Protein AF-A0A920NCV5-F1 (afdb_monomer_lite)

Foldseek 3Di:
DVPDAEAEDEDDFDDLVVLLVVCVPVVHFYKYFYDDPVGVRGFFMDGRVLSPCDDDPVSNVVSSVVSRDNHGGDDPPD

Radius of gyration: 13.31 Å; chains: 1; bounding box: 38×26×30 Å

pLDDT: mean 92.43, std 9.74, range [40.53, 98.25]

Structure (mmCIF, N/CA/C/O backbone):
data_AF-A0A920NCV5-F1
#
_entry.id   AF-A0A920NCV5-F1
#
loop_
_atom_site.group_PDB
_atom_site.id
_atom_site.type_symbol
_atom_site.label_atom_id
_atom_site.label_alt_id
_atom_site.label_comp_id
_atom_site.label_asym_id
_atom_site.label_entity_id
_atom_site.label_seq_id
_atom_site.pdbx_PDB_ins_code
_atom_site.Cartn_x
_atom_site.Cartn_y
_atom_site.Cartn_z
_atom_site.occupancy
_atom_site.B_iso_or_equiv
_atom_site.auth_seq_id
_atom_site.auth_comp_id
_atom_site.auth_asym_id
_atom_site.auth_atom_id
_atom_site.pdbx_PDB_model_num
ATOM 1 N N . MET A 1 1 ? -15.726 -11.889 -10.109 1.00 63.16 1 MET A N 1
ATOM 2 C CA . MET A 1 1 ? -14.418 -11.487 -9.531 1.00 63.16 1 MET A CA 1
ATOM 3 C C . MET A 1 1 ? -13.825 -12.572 -8.620 1.00 63.16 1 MET A C 1
ATOM 5 O O . MET A 1 1 ? -13.170 -12.256 -7.633 1.00 63.16 1 MET A O 1
ATOM 9 N N . SER A 1 2 ? -14.025 -13.856 -8.933 1.00 79.06 2 SER A N 1
ATOM 10 C CA . SER A 1 2 ? -13.583 -14.971 -8.081 1.00 79.06 2 SER A CA 1
ATOM 11 C C . SER A 1 2 ? -12.098 -15.320 -8.228 1.00 79.06 2 SER A C 1
ATOM 13 O O . SER A 1 2 ? -11.546 -15.912 -7.314 1.00 79.06 2 SER A O 1
ATOM 15 N N . SER A 1 3 ? -11.447 -14.927 -9.328 1.00 91.31 3 SER A N 1
ATOM 16 C CA . SER A 1 3 ? -10.035 -15.233 -9.614 1.00 91.31 3 SER A CA 1
ATOM 17 C C . SER A 1 3 ? -9.047 -14.110 -9.276 1.00 91.31 3 SER A C 1
ATOM 19 O O . SER A 1 3 ? -7.843 -14.309 -9.382 1.00 91.31 3 SER A O 1
ATOM 21 N N . LEU A 1 4 ? -9.527 -12.915 -8.912 1.00 92.19 4 LEU A N 1
ATOM 22 C CA . LEU A 1 4 ? -8.650 -11.795 -8.565 1.00 92.19 4 LEU A CA 1
ATOM 23 C C . LEU A 1 4 ? -8.237 -11.898 -7.093 1.00 92.19 4 LEU A C 1
ATOM 25 O O . LEU A 1 4 ? -9.089 -11.801 -6.202 1.00 92.19 4 LEU A O 1
ATOM 29 N N . GLU A 1 5 ? -6.939 -12.063 -6.850 1.00 93.62 5 GLU A N 1
ATOM 30 C CA . GLU A 1 5 ? -6.379 -12.242 -5.504 1.00 93.62 5 GLU A CA 1
ATOM 31 C C . GLU A 1 5 ? -5.759 -10.963 -4.939 1.00 93.62 5 GLU A C 1
ATOM 33 O O . GLU A 1 5 ? -5.926 -10.677 -3.758 1.00 93.62 5 GLU A O 1
ATOM 38 N N . VAL A 1 6 ? -5.088 -10.167 -5.776 1.00 95.12 6 VAL A N 1
ATOM 39 C CA . VAL A 1 6 ? -4.319 -8.991 -5.353 1.00 95.12 6 VAL A CA 1
ATOM 40 C C . VAL A 1 6 ? -4.332 -7.906 -6.425 1.00 95.12 6 VAL A C 1
ATOM 42 O O . VAL A 1 6 ? -4.387 -8.203 -7.619 1.00 95.12 6 VAL A O 1
ATOM 45 N N . ILE A 1 7 ? -4.267 -6.643 -6.002 1.00 96.56 7 ILE A N 1
ATOM 46 C CA . ILE A 1 7 ? -4.113 -5.487 -6.889 1.00 96.56 7 ILE A CA 1
ATOM 47 C C . ILE A 1 7 ? -2.813 -4.764 -6.537 1.00 96.56 7 ILE A C 1
ATOM 49 O O . ILE A 1 7 ? -2.617 -4.339 -5.401 1.00 96.56 7 ILE A O 1
ATOM 53 N N . THR A 1 8 ? -1.936 -4.579 -7.520 1.00 95.56 8 THR A N 1
ATOM 54 C CA . THR A 1 8 ? -0.712 -3.780 -7.367 1.00 95.56 8 THR A CA 1
ATOM 55 C C . THR A 1 8 ? -0.817 -2.522 -8.219 1.00 95.56 8 THR A C 1
ATOM 57 O O . THR A 1 8 ? -1.178 -2.598 -9.391 1.00 95.56 8 THR A O 1
ATOM 60 N N . TYR A 1 9 ? -0.496 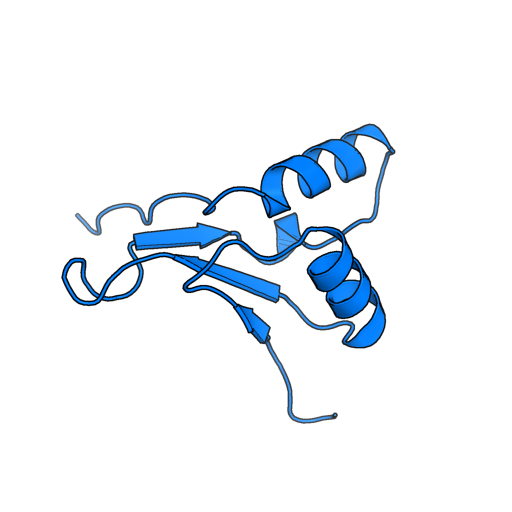-1.365 -7.644 1.00 95.81 9 TYR 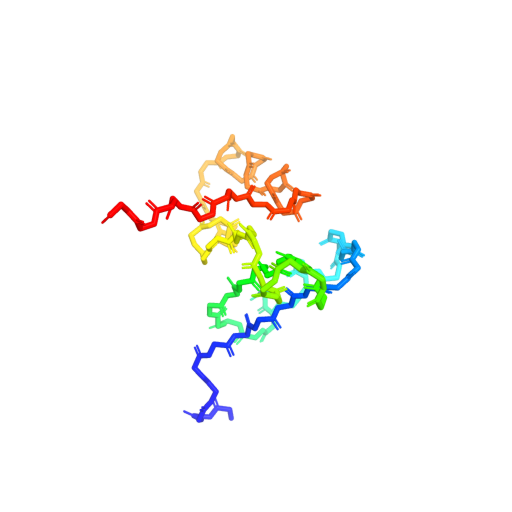A N 1
ATOM 61 C CA . TYR A 1 9 ? -0.443 -0.078 -8.340 1.00 95.81 9 TYR A CA 1
ATOM 62 C C . TYR A 1 9 ? 0.910 0.608 -8.116 1.00 95.81 9 TYR A C 1
ATOM 64 O O . TYR A 1 9 ? 1.631 0.292 -7.172 1.00 95.81 9 TYR A O 1
ATOM 72 N N . GLY A 1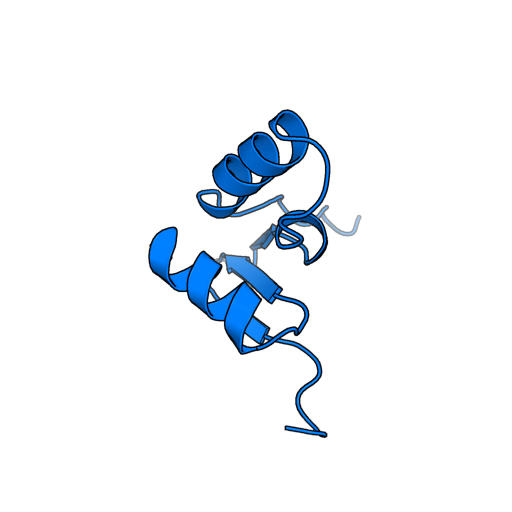 10 ? 1.285 1.544 -8.987 1.00 93.50 10 GLY A N 1
ATOM 73 C CA . GLY A 1 10 ? 2.616 2.147 -8.957 1.00 93.50 10 GLY A CA 1
ATOM 74 C C . GLY A 1 10 ? 2.840 3.166 -10.068 1.00 93.50 10 GLY A C 1
ATOM 75 O O . GLY A 1 10 ? 1.882 3.744 -10.577 1.00 93.50 10 GLY A O 1
ATOM 76 N N . ALA A 1 11 ? 4.110 3.357 -10.439 1.00 85.75 11 ALA A N 1
ATOM 77 C CA . ALA A 1 11 ? 4.622 4.240 -11.501 1.00 85.75 11 ALA A CA 1
ATOM 78 C C . ALA A 1 11 ? 4.426 5.756 -11.293 1.00 85.75 11 ALA A C 1
ATOM 80 O O . ALA A 1 11 ? 5.351 6.525 -11.538 1.00 85.75 11 ALA A O 1
ATOM 81 N N . ALA A 1 12 ? 3.267 6.195 -10.803 1.00 89.12 12 ALA A N 1
ATOM 82 C CA . ALA A 1 12 ? 2.949 7.600 -10.572 1.00 89.12 12 ALA A CA 1
ATOM 83 C C . ALA A 1 12 ? 2.266 7.818 -9.207 1.00 89.12 12 ALA A C 1
ATOM 85 O O . ALA A 1 12 ? 1.765 6.867 -8.592 1.00 89.12 12 ALA A O 1
ATOM 86 N N . PRO A 1 13 ? 2.226 9.065 -8.699 1.00 90.12 13 PRO A N 1
ATOM 87 C CA . PRO A 1 13 ? 1.424 9.402 -7.529 1.00 90.12 13 PRO A CA 1
ATOM 88 C C . PRO A 1 13 ? -0.060 9.068 -7.755 1.00 90.12 13 PRO A C 1
ATOM 90 O O . PRO A 1 13 ? -0.701 9.605 -8.653 1.00 90.12 13 PRO A O 1
ATOM 93 N N . MET A 1 14 ? -0.608 8.184 -6.919 1.00 94.88 14 MET A N 1
ATOM 94 C CA . MET A 1 14 ? -2.029 7.831 -6.918 1.00 94.88 14 MET A CA 1
ATOM 95 C C . MET A 1 14 ? -2.815 8.861 -6.090 1.00 94.88 14 MET A C 1
ATOM 97 O O . MET A 1 14 ? -2.484 9.037 -4.912 1.00 94.88 14 MET A O 1
ATOM 101 N N . PRO A 1 15 ? -3.850 9.522 -6.641 1.00 95.94 15 PRO A N 1
ATOM 102 C CA . PRO A 1 15 ? -4.699 10.419 -5.864 1.00 95.94 15 PRO A CA 1
ATOM 103 C C . PRO A 1 15 ? -5.395 9.681 -4.714 1.00 95.94 15 PRO A C 1
ATOM 105 O O . PRO A 1 15 ? -5.941 8.593 -4.909 1.00 95.94 15 PRO A O 1
ATOM 108 N N . LEU A 1 16 ? -5.417 10.291 -3.524 1.00 95.50 16 LEU A N 1
ATOM 109 C CA . LEU A 1 16 ? -5.953 9.657 -2.312 1.00 95.50 16 LEU A CA 1
ATOM 110 C C . LEU A 1 16 ? -7.422 9.235 -2.472 1.00 95.50 16 LEU A C 1
ATOM 112 O O . LEU A 1 16 ? -7.797 8.125 -2.107 1.00 95.50 16 LEU A O 1
ATOM 116 N N . GLU A 1 17 ? -8.236 10.091 -3.086 1.00 96.56 17 GLU A N 1
ATOM 117 C CA . GLU A 1 17 ? -9.654 9.812 -3.334 1.00 96.56 17 GLU A CA 1
ATOM 118 C C . GLU A 1 17 ? -9.873 8.624 -4.279 1.00 96.56 17 GLU A C 1
ATOM 120 O O . GLU A 1 17 ? -10.843 7.883 -4.133 1.00 96.56 17 GLU A O 1
ATOM 125 N N . VAL A 1 18 ? -8.963 8.403 -5.232 1.00 96.94 18 VAL A N 1
ATOM 126 C CA . VAL A 1 18 ? -9.061 7.285 -6.179 1.00 96.94 18 VAL A CA 1
ATOM 127 C C . VAL A 1 18 ? -8.753 5.968 -5.475 1.00 96.94 18 VAL A C 1
ATOM 129 O O . VAL A 1 18 ? -9.529 5.020 -5.590 1.00 96.94 18 VAL A O 1
ATOM 132 N N . ILE A 1 19 ? -7.661 5.907 -4.705 1.00 97.06 19 ILE A N 1
ATOM 133 C CA . ILE A 1 19 ? -7.295 4.677 -3.991 1.00 97.06 19 ILE A CA 1
ATOM 134 C C . ILE A 1 19 ? -8.300 4.332 -2.888 1.00 97.06 19 ILE A C 1
ATOM 136 O O . ILE A 1 19 ? -8.620 3.159 -2.727 1.00 97.06 19 ILE A O 1
ATOM 140 N N . ARG A 1 20 ? -8.872 5.323 -2.189 1.00 96.44 20 ARG A N 1
ATOM 141 C CA . ARG A 1 20 ? -9.942 5.086 -1.205 1.00 96.44 20 ARG A CA 1
ATOM 142 C C . ARG A 1 20 ? -11.148 4.399 -1.837 1.00 96.44 20 ARG A C 1
ATOM 144 O O . ARG A 1 20 ? -11.546 3.327 -1.391 1.00 96.44 20 ARG A O 1
ATOM 151 N N . LYS A 1 21 ? -11.661 4.970 -2.930 1.00 97.44 21 LYS A N 1
ATOM 152 C CA . LYS A 1 21 ? -12.787 4.389 -3.674 1.00 97.44 21 LYS A CA 1
ATOM 153 C C . LYS A 1 21 ? -12.466 2.988 -4.190 1.00 97.44 21 LYS A C 1
ATOM 155 O O . LYS A 1 21 ? -13.325 2.111 -4.154 1.00 97.44 21 LYS A O 1
ATOM 160 N N . ALA A 1 22 ? -11.238 2.758 -4.656 1.00 96.88 22 ALA A N 1
ATOM 161 C CA . ALA A 1 22 ? -10.809 1.444 -5.124 1.00 96.88 22 ALA A CA 1
ATOM 162 C C . ALA A 1 22 ? -10.772 0.402 -3.990 1.00 96.88 22 ALA A C 1
ATOM 164 O O . ALA A 1 22 ? -11.277 -0.702 -4.175 1.00 96.88 22 ALA A O 1
ATOM 165 N N . ILE A 1 23 ? -10.241 0.748 -2.813 1.00 96.12 23 ILE A N 1
ATOM 166 C CA . ILE A 1 23 ? -10.224 -0.141 -1.639 1.00 96.12 23 ILE A CA 1
ATOM 167 C C . ILE A 1 23 ? -11.651 -0.567 -1.268 1.00 96.12 23 ILE A C 1
ATOM 169 O O . ILE A 1 23 ? -11.909 -1.758 -1.094 1.00 96.12 23 ILE A O 1
ATOM 173 N N . GLU A 1 24 ? -12.579 0.390 -1.221 1.00 95.12 24 GLU A N 1
ATOM 174 C CA . GLU A 1 24 ? -13.991 0.148 -0.898 1.00 95.12 24 GLU A CA 1
ATOM 175 C C . GLU A 1 24 ? -14.712 -0.688 -1.969 1.00 95.12 24 GLU A C 1
ATOM 177 O O . GLU A 1 24 ? -15.554 -1.518 -1.641 1.00 95.12 24 GLU A O 1
ATOM 182 N N . SER A 1 25 ? -14.367 -0.503 -3.247 1.00 95.19 25 SER A N 1
ATOM 183 C CA . SER A 1 25 ? -15.049 -1.171 -4.364 1.00 95.19 25 SER A CA 1
ATOM 184 C C . SER A 1 25 ? -14.556 -2.596 -4.605 1.00 95.19 25 SER A C 1
ATOM 186 O O . SER A 1 25 ? -15.349 -3.496 -4.874 1.00 95.19 25 SER A O 1
ATOM 188 N N . PHE A 1 26 ? -13.238 -2.807 -4.568 1.00 94.38 26 PHE A N 1
ATOM 189 C CA . PHE A 1 26 ? -12.648 -4.091 -4.941 1.00 94.38 26 PHE A CA 1
ATOM 190 C C . PHE A 1 26 ? -12.610 -5.075 -3.772 1.00 94.38 26 PHE A C 1
ATOM 192 O O . PHE A 1 26 ? -12.665 -6.278 -4.019 1.00 94.38 26 PHE A O 1
ATOM 199 N N . LEU A 1 27 ? -12.517 -4.595 -2.523 1.00 91.69 27 LEU A N 1
ATOM 200 C CA . LEU A 1 27 ? -12.418 -5.439 -1.322 1.00 91.69 27 LEU A CA 1
ATOM 201 C C . LEU A 1 27 ? -11.331 -6.530 -1.453 1.00 91.69 27 LEU A C 1
ATOM 203 O O . LEU A 1 27 ? -11.497 -7.668 -1.010 1.00 91.69 27 LEU A O 1
ATOM 207 N N . LYS A 1 28 ? -10.215 -6.181 -2.105 1.00 95.19 28 LYS A N 1
ATOM 208 C CA . LYS A 1 28 ? -9.028 -7.026 -2.294 1.00 95.19 28 LYS A CA 1
ATOM 209 C C . LYS A 1 28 ? -7.799 -6.376 -1.657 1.00 95.19 28 LYS A C 1
ATOM 211 O O . LYS A 1 28 ? -7.785 -5.158 -1.498 1.00 95.19 28 LYS A O 1
ATOM 216 N N . PRO A 1 29 ? -6.753 -7.151 -1.327 1.00 96.62 29 PRO A N 1
ATOM 217 C CA . PRO A 1 29 ? -5.459 -6.609 -0.925 1.00 96.62 29 PRO A CA 1
ATOM 218 C C . PRO A 1 29 ? -4.853 -5.696 -2.002 1.00 96.62 29 PRO A C 1
ATOM 220 O O . PRO A 1 29 ? -4.750 -6.089 -3.168 1.00 96.62 29 PRO A O 1
ATOM 223 N N . PHE A 1 30 ? -4.411 -4.504 -1.595 1.00 97.75 30 PHE A N 1
ATOM 224 C CA . PHE A 1 30 ? -3.699 -3.548 -2.445 1.00 97.75 30 PHE A CA 1
ATOM 225 C C . PHE A 1 30 ? -2.218 -3.465 -2.064 1.00 97.75 30 PHE A C 1
ATOM 227 O O . PHE A 1 30 ? -1.881 -3.442 -0.886 1.00 97.75 30 PHE A O 1
ATOM 234 N N . HIS A 1 31 ? -1.339 -3.359 -3.056 1.00 96.44 31 HIS A N 1
ATOM 235 C CA . HIS A 1 31 ? 0.078 -3.052 -2.869 1.00 96.44 31 HIS A CA 1
ATOM 236 C C . HIS A 1 31 ? 0.450 -1.820 -3.685 1.00 96.44 31 HIS A C 1
ATOM 238 O O . HIS A 1 31 ? 0.047 -1.706 -4.845 1.00 96.44 31 HIS A O 1
ATOM 244 N N . LYS A 1 32 ? 1.289 -0.943 -3.125 1.00 96.56 32 LYS A N 1
ATOM 245 C CA . LYS A 1 32 ? 1.972 0.090 -3.914 1.00 96.56 32 LYS A CA 1
ATOM 246 C C . LYS A 1 32 ? 3.396 -0.355 -4.187 1.00 96.56 32 LYS A C 1
ATOM 248 O O . LYS A 1 32 ? 4.168 -0.486 -3.243 1.00 96.56 32 LYS A O 1
ATOM 253 N N . ALA A 1 33 ? 3.743 -0.548 -5.450 1.00 95.38 33 ALA A N 1
ATOM 254 C CA . ALA A 1 33 ? 5.106 -0.809 -5.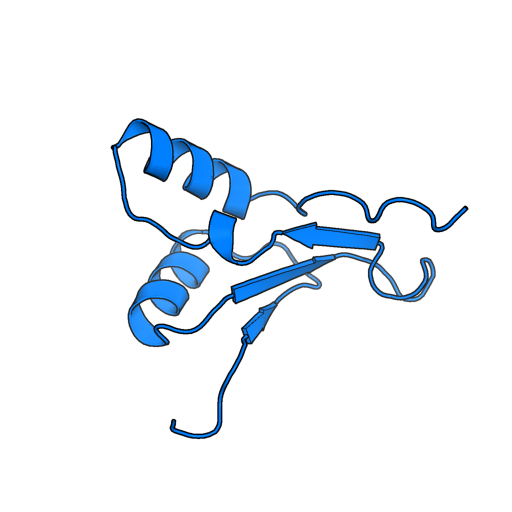890 1.00 95.38 33 ALA A CA 1
ATOM 255 C C . ALA A 1 33 ? 5.700 0.473 -6.484 1.00 95.38 33 ALA A C 1
ATOM 257 O O . ALA A 1 33 ? 5.069 1.142 -7.306 1.00 95.38 33 ALA A O 1
ATOM 258 N N . PHE A 1 34 ? 6.912 0.831 -6.069 1.00 94.38 34 PHE A N 1
ATOM 259 C CA . PHE A 1 34 ? 7.645 1.947 -6.653 1.00 94.38 34 PHE A CA 1
ATOM 260 C C . PHE A 1 34 ? 9.078 1.535 -6.978 1.00 94.38 34 PHE A C 1
ATOM 262 O O . PHE A 1 34 ? 9.758 0.873 -6.194 1.00 94.38 34 PHE A O 1
ATOM 269 N N . GLY A 1 35 ? 9.527 1.957 -8.151 1.00 92.69 35 GLY A N 1
ATOM 270 C CA . GLY A 1 35 ? 10.874 1.779 -8.657 1.00 92.69 35 GLY A CA 1
ATOM 271 C C . GLY A 1 35 ? 10.933 2.151 -10.130 1.00 92.69 35 GLY A C 1
ATOM 272 O O . GLY A 1 35 ? 9.972 2.693 -10.684 1.00 92.69 35 GLY A O 1
ATOM 273 N N . GLN A 1 36 ? 12.091 1.923 -10.732 1.00 92.06 36 GLN A N 1
ATOM 274 C CA . GLN A 1 36 ? 12.375 2.273 -12.117 1.00 92.06 36 GLN A CA 1
ATOM 275 C C . GLN A 1 36 ? 13.086 1.115 -12.810 1.00 92.06 36 GLN A C 1
ATOM 277 O O . GLN A 1 36 ? 13.667 0.239 -12.162 1.00 92.06 36 GLN A O 1
ATOM 282 N N . THR A 1 37 ? 13.077 1.125 -14.138 1.00 92.25 37 THR A N 1
ATOM 283 C CA . THR A 1 37 ? 13.793 0.142 -14.959 1.00 92.25 37 THR A CA 1
ATOM 284 C C . THR A 1 37 ? 15.289 0.085 -14.638 1.00 92.25 37 THR A C 1
ATOM 286 O O . THR A 1 37 ? 15.888 -0.984 -14.639 1.00 92.25 37 THR A O 1
ATOM 289 N N . GLU A 1 38 ? 15.863 1.219 -14.252 1.00 94.00 38 GLU A N 1
ATOM 290 C CA . GLU A 1 38 ? 17.258 1.439 -13.884 1.00 94.00 38 GLU A CA 1
ATOM 291 C C . GLU A 1 38 ? 17.598 0.903 -12.484 1.00 94.00 38 GLU A C 1
ATOM 293 O O . GLU A 1 38 ? 18.767 0.759 -12.140 1.00 94.00 38 GLU A O 1
ATOM 298 N N . THR A 1 39 ? 16.587 0.602 -11.660 1.00 86.00 39 THR A N 1
ATOM 299 C CA . THR A 1 39 ? 16.738 0.238 -10.242 1.00 86.00 39 THR A CA 1
ATOM 300 C C . THR A 1 39 ? 16.075 -1.103 -9.917 1.00 86.00 39 THR A C 1
ATOM 302 O O . THR A 1 39 ? 15.386 -1.249 -8.914 1.00 86.00 39 THR A O 1
ATOM 305 N N . ALA A 1 40 ? 16.278 -2.106 -10.779 1.00 86.06 40 ALA A N 1
ATOM 306 C CA . ALA A 1 40 ? 15.729 -3.460 -10.613 1.00 86.06 40 ALA A CA 1
ATOM 307 C C . ALA A 1 40 ? 14.186 -3.507 -10.499 1.00 86.06 40 ALA A C 1
ATOM 309 O O . ALA A 1 40 ? 13.618 -4.346 -9.800 1.00 86.06 40 ALA A O 1
ATOM 310 N N . ALA A 1 41 ? 13.506 -2.612 -11.223 1.00 88.94 41 ALA A N 1
ATOM 311 C CA . ALA A 1 41 ? 12.054 -2.460 -11.327 1.00 88.94 41 ALA A CA 1
ATOM 312 C C . ALA A 1 41 ? 11.333 -1.981 -10.054 1.00 88.94 41 ALA A C 1
ATOM 314 O O . ALA A 1 41 ? 10.654 -0.961 -10.115 1.00 88.94 41 ALA A O 1
ATOM 315 N N . THR A 1 42 ? 11.447 -2.672 -8.913 1.00 92.31 42 THR A N 1
ATOM 316 C CA . THR A 1 42 ? 10.787 -2.267 -7.653 1.00 92.31 42 THR A CA 1
ATOM 317 C C . THR A 1 42 ? 11.800 -2.152 -6.521 1.00 92.31 42 THR A C 1
ATOM 319 O O . THR A 1 42 ? 12.429 -3.136 -6.144 1.00 92.31 42 THR A O 1
ATOM 322 N N . ILE A 1 43 ? 11.909 -0.962 -5.932 1.00 93.31 43 ILE A N 1
ATOM 323 C CA . ILE A 1 43 ? 12.835 -0.671 -4.826 1.00 93.31 43 ILE A CA 1
ATOM 324 C C . ILE A 1 43 ? 12.128 -0.455 -3.492 1.00 93.31 43 ILE A C 1
ATOM 326 O O . ILE A 1 43 ? 12.718 -0.710 -2.440 1.00 93.31 43 ILE A O 1
ATOM 330 N N . THR A 1 44 ? 10.872 -0.001 -3.511 1.00 94.75 44 THR A N 1
ATOM 331 C CA . THR A 1 44 ? 10.059 0.188 -2.308 1.00 94.75 44 THR A CA 1
ATOM 332 C C . THR A 1 44 ? 8.656 -0.380 -2.485 1.00 94.75 44 THR A C 1
ATOM 334 O O . THR A 1 44 ? 8.125 -0.458 -3.596 1.00 94.75 44 THR A O 1
ATOM 337 N N . MET A 1 45 ? 8.040 -0.749 -1.361 1.00 95.50 45 MET A N 1
ATOM 338 C CA . MET A 1 45 ? 6.678 -1.268 -1.333 1.00 95.50 45 MET A CA 1
ATOM 339 C C . MET A 1 45 ? 5.876 -0.724 -0.151 1.00 95.50 45 MET A C 1
ATOM 341 O O . MET A 1 45 ? 6.373 -0.660 0.979 1.00 95.50 45 MET A O 1
ATOM 345 N N . LEU A 1 46 ? 4.620 -0.351 -0.405 1.00 97.12 46 LEU A N 1
ATOM 346 C CA . LEU A 1 46 ? 3.602 -0.160 0.627 1.00 97.12 46 LEU A CA 1
ATOM 347 C C . LEU A 1 46 ? 2.743 -1.432 0.695 1.00 97.12 46 LEU A C 1
ATOM 349 O O . LEU A 1 46 ? 2.134 -1.783 -0.322 1.00 97.12 46 LEU A O 1
ATOM 353 N N . PRO A 1 47 ? 2.712 -2.138 1.836 1.00 96.25 47 PRO A N 1
ATOM 354 C CA . PRO A 1 47 ? 2.075 -3.443 1.928 1.00 96.25 47 PRO A CA 1
ATOM 355 C C . PRO A 1 47 ? 0.554 -3.328 2.181 1.00 96.25 47 PRO A C 1
ATOM 357 O O . PRO A 1 47 ? 0.055 -2.233 2.474 1.00 96.25 47 PRO A O 1
ATOM 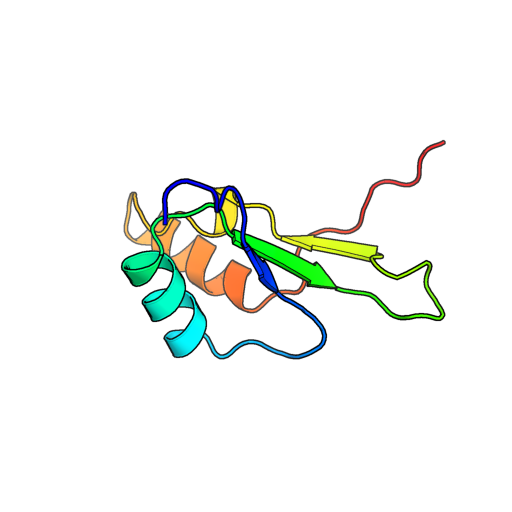360 N N . PRO A 1 48 ? -0.214 -4.426 2.076 1.00 97.06 48 PRO A N 1
ATOM 361 C CA . PRO A 1 48 ? -1.677 -4.400 2.167 1.00 97.06 48 PRO A CA 1
ATOM 362 C C . PRO A 1 48 ? -2.230 -3.894 3.489 1.00 97.06 48 PRO A C 1
ATOM 364 O O . PRO A 1 48 ? -3.294 -3.283 3.510 1.00 97.06 48 PRO A O 1
ATOM 367 N N . GLU A 1 49 ? -1.512 -4.086 4.591 1.00 96.81 49 GLU A N 1
ATOM 368 C CA . GLU A 1 49 ? -1.983 -3.694 5.922 1.00 96.81 49 GLU A CA 1
ATOM 369 C C . GLU A 1 49 ? -2.122 -2.168 6.040 1.00 96.81 49 GLU A C 1
ATOM 371 O O . GLU A 1 49 ? -2.980 -1.658 6.770 1.00 96.81 49 GLU A O 1
ATOM 376 N N . ASP A 1 50 ? -1.316 -1.434 5.266 1.00 97.12 50 ASP A N 1
ATOM 377 C CA . ASP A 1 50 ? -1.373 0.023 5.161 1.00 97.12 50 ASP A CA 1
ATOM 378 C C . ASP A 1 50 ? -2.544 0.518 4.281 1.00 97.12 50 ASP A C 1
ATOM 380 O O . ASP A 1 50 ? -2.807 1.719 4.252 1.00 97.12 50 ASP A O 1
ATOM 384 N N . HIS A 1 51 ? -3.290 -0.389 3.636 1.00 97.25 51 HIS A N 1
ATOM 385 C CA . HIS A 1 51 ? -4.496 -0.108 2.841 1.00 97.25 51 HIS A CA 1
ATOM 386 C C . HIS A 1 51 ? -5.800 -0.478 3.571 1.00 97.25 51 HIS A C 1
ATOM 388 O O . HIS A 1 51 ? -6.889 -0.251 3.049 1.00 97.25 51 HIS A O 1
ATOM 394 N N . ILE A 1 52 ? -5.719 -1.021 4.791 1.00 96.62 52 ILE A N 1
ATOM 395 C CA . ILE A 1 52 ? -6.897 -1.365 5.602 1.00 96.62 52 ILE A CA 1
ATOM 396 C C . ILE A 1 52 ? -7.373 -0.118 6.358 1.00 96.62 52 ILE A C 1
ATOM 398 O O . ILE A 1 52 ? -6.868 0.188 7.437 1.00 96.62 52 ILE A O 1
ATOM 402 N N . LEU A 1 53 ? -8.352 0.606 5.817 1.00 95.75 53 LEU A N 1
ATOM 403 C CA . LEU A 1 53 ? -8.898 1.837 6.411 1.00 95.75 53 LEU A CA 1
ATOM 404 C C . LEU A 1 53 ? -9.980 1.548 7.469 1.00 95.75 53 LEU A C 1
ATOM 406 O O . LEU A 1 53 ? -11.112 2.004 7.368 1.00 95.75 53 LEU A O 1
ATOM 410 N N . GLN A 1 54 ? -9.621 0.747 8.469 1.00 94.69 54 GLN A N 1
ATOM 411 C CA . GLN A 1 54 ? -10.456 0.376 9.614 1.00 94.69 54 GLN A CA 1
ATOM 412 C C . GLN A 1 54 ? -9.634 0.527 10.901 1.00 94.69 54 GLN A C 1
ATOM 414 O O . GLN A 1 54 ? -8.407 0.370 10.854 1.00 94.69 54 GLN A O 1
ATOM 419 N N . GLY A 1 55 ? -10.303 0.800 12.025 1.00 95.88 55 GLY A N 1
ATOM 420 C CA . GLY A 1 55 ? -9.675 1.008 13.334 1.00 95.88 55 GLY A CA 1
ATOM 421 C C . GLY A 1 55 ? -10.089 2.331 13.977 1.00 95.88 55 GLY A C 1
ATOM 422 O O . GLY A 1 55 ? -11.148 2.870 13.651 1.00 95.88 55 GLY A O 1
ATOM 423 N N . SER A 1 56 ? -9.257 2.845 14.885 1.00 98.25 56 SER A N 1
ATOM 424 C CA . SER A 1 56 ? -9.443 4.181 15.463 1.00 98.25 56 SER A CA 1
ATOM 425 C C . SER A 1 56 ? -9.233 5.281 14.416 1.00 98.25 56 SER A C 1
ATOM 427 O O . SER A 1 56 ? -8.592 5.068 13.381 1.00 98.25 56 SER A O 1
ATOM 429 N N . GLU A 1 57 ? -9.730 6.485 14.701 1.00 98.00 57 GLU A N 1
ATOM 430 C CA . GLU A 1 57 ? -9.512 7.647 13.836 1.00 98.00 57 GLU A CA 1
ATOM 431 C C . GLU A 1 57 ? -8.009 7.900 13.629 1.00 98.00 57 GLU A C 1
ATOM 433 O O . GLU A 1 57 ? -7.554 8.102 12.506 1.00 98.00 57 GLU A O 1
ATOM 438 N N . GLU A 1 58 ? -7.196 7.783 14.681 1.00 98.19 58 GLU A N 1
ATOM 439 C CA . GLU A 1 58 ? -5.743 7.944 14.592 1.00 98.19 58 GLU A CA 1
ATOM 440 C C . GLU A 1 58 ? -5.091 6.891 13.685 1.00 98.19 58 GLU A C 1
ATOM 442 O O . GLU A 1 58 ? -4.171 7.208 12.920 1.00 98.19 58 GLU A O 1
ATOM 447 N N . GLU A 1 59 ? -5.549 5.637 13.742 1.00 97.94 59 GLU A N 1
ATOM 448 C CA . GLU A 1 59 ? -5.052 4.564 12.877 1.00 97.94 59 GLU A CA 1
ATOM 449 C C . GLU A 1 59 ? -5.398 4.824 11.411 1.00 97.94 59 GLU A C 1
ATOM 451 O O . GLU A 1 59 ? -4.535 4.675 10.536 1.00 97.94 59 GLU A O 1
ATOM 456 N N . ILE A 1 60 ? -6.630 5.263 11.144 1.00 97.56 60 ILE A N 1
ATOM 457 C CA . ILE A 1 60 ? -7.095 5.620 9.804 1.00 97.56 60 ILE A CA 1
ATOM 458 C C . ILE A 1 60 ? -6.285 6.804 9.272 1.00 97.56 60 ILE A C 1
ATOM 460 O O . ILE A 1 60 ? -5.695 6.695 8.196 1.00 97.56 60 ILE A O 1
ATOM 464 N N . GLN A 1 61 ? -6.150 7.892 10.035 1.00 97.94 61 GLN A N 1
ATOM 465 C CA . GLN A 1 61 ? -5.371 9.069 9.634 1.00 97.94 61 GLN A CA 1
ATOM 466 C C . GLN A 1 61 ? -3.905 8.724 9.350 1.00 97.94 61 GLN A C 1
ATOM 468 O O . GLN A 1 61 ? -3.312 9.176 8.362 1.00 97.94 61 GLN A O 1
ATOM 473 N N . LYS A 1 62 ? -3.309 7.849 10.166 1.00 98.00 62 LYS A N 1
ATOM 474 C CA . LYS A 1 62 ? -1.951 7.347 9.939 1.00 98.00 62 LYS A CA 1
ATOM 475 C C . LYS A 1 62 ? -1.840 6.579 8.622 1.00 98.00 62 LYS A C 1
ATOM 477 O O . LYS A 1 62 ? -0.853 6.757 7.906 1.00 98.00 62 LYS A O 1
ATOM 482 N N . LYS A 1 63 ? -2.815 5.729 8.290 1.00 97.56 63 LYS A N 1
ATOM 483 C CA . LYS A 1 63 ? -2.829 4.965 7.031 1.00 97.56 63 LYS A CA 1
ATOM 484 C C . LYS A 1 63 ? -3.101 5.857 5.822 1.00 97.56 63 LYS A C 1
ATOM 486 O O . LYS A 1 63 ? -2.379 5.743 4.837 1.00 97.56 63 LYS A O 1
ATOM 491 N N . LEU A 1 64 ? -4.001 6.835 5.925 1.00 97.25 64 LEU A N 1
ATOM 492 C CA . LEU A 1 64 ? -4.213 7.848 4.882 1.00 97.25 64 LEU A CA 1
ATOM 493 C C . LEU A 1 64 ? -2.915 8.596 4.552 1.00 97.25 64 LEU A C 1
ATOM 495 O O . LEU A 1 64 ? -2.557 8.733 3.382 1.00 97.25 64 LEU A O 1
ATOM 499 N N . LYS A 1 65 ? -2.142 8.988 5.573 1.00 97.06 65 LYS A N 1
ATOM 500 C CA . LYS A 1 65 ? -0.812 9.582 5.374 1.00 97.06 65 LYS A CA 1
ATOM 501 C C . LYS A 1 65 ? 0.180 8.615 4.719 1.00 97.06 65 LYS A C 1
ATOM 503 O O . LYS A 1 65 ? 1.050 9.044 3.971 1.00 97.06 65 LYS A O 1
ATOM 508 N N . ARG A 1 66 ? 0.088 7.310 4.982 1.00 97.19 66 ARG A N 1
ATOM 509 C CA . ARG A 1 66 ? 0.963 6.306 4.353 1.00 97.19 66 ARG A CA 1
ATOM 510 C C . ARG A 1 66 ? 0.623 6.067 2.885 1.00 97.19 66 ARG A C 1
ATOM 512 O O . ARG A 1 66 ? 1.556 5.896 2.101 1.00 97.19 66 ARG A O 1
ATOM 519 N N . LEU A 1 67 ? -0.653 6.125 2.495 1.00 97.12 67 LEU A N 1
ATOM 520 C CA . LEU A 1 67 ? -1.093 5.956 1.101 1.00 97.12 67 LEU A CA 1
ATOM 521 C C . LEU A 1 67 ? -0.470 6.989 0.143 1.00 97.12 67 LEU A C 1
ATOM 523 O O . LEU A 1 67 ? -0.273 6.702 -1.043 1.00 97.12 67 LEU A O 1
ATOM 527 N N . THR A 1 68 ? -0.092 8.167 0.651 1.00 95.12 68 THR A N 1
ATOM 528 C CA . THR A 1 68 ? 0.595 9.206 -0.135 1.00 95.12 68 THR A CA 1
ATOM 529 C C . THR A 1 68 ? 2.104 8.964 -0.287 1.00 95.12 68 THR A C 1
ATOM 531 O O . THR A 1 68 ? 2.739 9.580 -1.139 1.00 95.12 68 THR A O 1
ATOM 534 N N . SER A 1 69 ? 2.688 8.028 0.469 1.00 95.25 69 SER A N 1
ATOM 535 C CA . SER A 1 69 ? 4.115 7.675 0.406 1.00 95.25 69 SER A CA 1
ATOM 536 C C . SER A 1 69 ? 4.433 6.638 -0.681 1.00 95.25 69 SER A C 1
ATOM 538 O O . SER A 1 69 ? 3.531 6.090 -1.313 1.00 95.25 69 SER A O 1
ATOM 540 N N . ILE A 1 70 ? 5.716 6.327 -0.891 1.00 94.50 70 ILE A N 1
ATOM 541 C CA . ILE A 1 70 ? 6.177 5.220 -1.757 1.00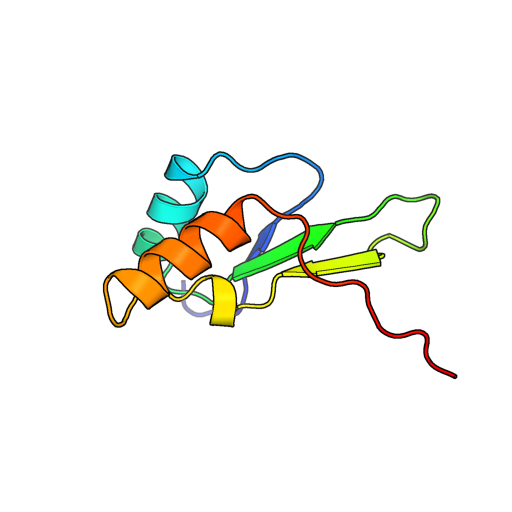 94.50 70 ILE A CA 1
ATOM 542 C C . ILE A 1 70 ? 6.414 3.904 -0.990 1.00 94.50 70 ILE A C 1
ATOM 544 O O . ILE A 1 70 ? 6.922 2.939 -1.556 1.00 94.50 70 ILE A O 1
ATOM 548 N N . GLY A 1 71 ? 6.041 3.848 0.293 1.00 94.69 71 GLY A N 1
ATOM 549 C CA . GLY A 1 71 ? 6.255 2.683 1.148 1.00 94.69 71 GLY A CA 1
ATOM 550 C C . GLY A 1 71 ? 7.664 2.603 1.735 1.00 94.69 71 GLY A C 1
ATOM 551 O O . GLY A 1 71 ? 8.308 3.622 1.985 1.00 94.69 71 GLY A O 1
ATOM 552 N N . LYS A 1 72 ? 8.128 1.382 2.014 1.00 95.06 72 LYS A N 1
ATOM 553 C CA . LYS A 1 72 ? 9.430 1.110 2.643 1.00 95.06 72 LYS A CA 1
ATOM 554 C C . LYS A 1 72 ? 10.379 0.442 1.647 1.00 95.06 72 LYS A C 1
ATOM 556 O O . LYS A 1 72 ? 9.906 -0.350 0.833 1.00 95.06 72 LYS A O 1
ATOM 561 N N . PRO A 1 73 ? 11.692 0.722 1.711 1.00 93.94 73 PRO A N 1
ATOM 562 C CA . PRO A 1 73 ? 12.664 0.036 0.871 1.00 93.94 73 PRO A CA 1
ATOM 563 C C . PRO A 1 73 ? 12.703 -1.456 1.194 1.00 93.94 73 PRO A C 1
ATOM 565 O O . PRO A 1 73 ? 12.567 -1.852 2.359 1.00 93.94 73 PRO A O 1
ATOM 568 N N . PHE A 1 74 ? 12.926 -2.281 0.173 1.00 87.75 74 PHE A N 1
ATOM 569 C CA . PHE A 1 74 ? 13.281 -3.675 0.409 1.00 87.75 74 PHE A CA 1
ATOM 570 C C . PHE A 1 74 ? 14.613 -3.729 1.156 1.00 87.75 74 PHE A C 1
ATOM 572 O O . PHE A 1 74 ? 15.555 -2.999 0.840 1.00 87.75 74 PHE A O 1
ATOM 579 N N . ARG A 1 75 ? 14.700 -4.581 2.180 1.00 79.88 75 ARG A N 1
ATOM 580 C CA . ARG A 1 75 ? 15.990 -4.837 2.820 1.00 79.88 75 ARG A CA 1
ATOM 581 C C . ARG A 1 75 ? 16.861 -5.565 1.807 1.00 79.88 75 ARG A C 1
ATOM 583 O O . ARG A 1 75 ? 16.426 -6.570 1.254 1.00 79.88 75 ARG A O 1
ATOM 590 N N . THR A 1 76 ? 18.069 -5.057 1.578 1.00 60.38 76 THR A N 1
ATOM 591 C CA . THR A 1 76 ? 19.096 -5.757 0.806 1.00 60.38 76 THR A CA 1
ATOM 592 C C . THR A 1 76 ? 19.205 -7.184 1.337 1.00 60.38 76 THR A C 1
ATOM 594 O O . THR A 1 76 ? 19.442 -7.370 2.534 1.00 60.38 76 THR A O 1
ATOM 597 N N . LEU A 1 77 ? 18.993 -8.176 0.468 1.00 54.66 77 LEU A N 1
ATOM 598 C CA . LEU A 1 77 ? 19.410 -9.547 0.745 1.00 54.66 77 LEU A CA 1
ATOM 599 C C . LEU A 1 77 ? 20.932 -9.482 0.922 1.00 54.66 77 LEU A C 1
ATOM 601 O O . LEU A 1 77 ? 21.641 -9.162 -0.031 1.00 54.66 77 LEU A O 1
ATOM 605 N N . ARG A 1 78 ? 21.405 -9.633 2.161 1.00 40.53 78 ARG A N 1
ATOM 606 C CA . ARG A 1 78 ? 22.822 -9.894 2.422 1.00 40.53 78 ARG A CA 1
ATOM 607 C C . ARG A 1 78 ? 23.140 -11.327 2.041 1.00 40.53 78 ARG A C 1
ATOM 609 O O . ARG A 1 78 ? 22.267 -12.184 2.304 1.00 40.53 78 ARG A O 1
#

Sequence (78 aa):
MSSLEVITYGAAPMPLEVIRKAIESFLKPFHKAFGQTETAATITMLPPEDHILQGSEEEIQKKLKRLTSIGKPFRTLR

Secondary structure (DSSP, 8-state):
--S---EEEESSPPPHHHHHHHHHHH-S-EEEEE--GGGTS--EEE-GGGG---S-HHHHHHHHHHHTS--EEPPP--